Protein AF-A0A5C7T656-F1 (afdb_monomer_lite)

Structure (mmCIF, N/CA/C/O backbone):
data_AF-A0A5C7T656-F1
#
_entry.id   AF-A0A5C7T656-F1
#
loop_
_atom_site.group_PDB
_atom_site.id
_atom_site.type_symbol
_atom_site.label_atom_id
_atom_site.label_alt_id
_atom_site.label_comp_id
_atom_site.label_asym_id
_atom_site.label_entity_id
_atom_site.label_seq_id
_atom_site.pdbx_PDB_ins_code
_atom_site.Cartn_x
_atom_site.Cartn_y
_atom_site.Cartn_z
_atom_site.occupancy
_atom_site.B_iso_or_equiv
_atom_site.auth_seq_id
_atom_site.auth_comp_id
_atom_site.auth_asym_id
_atom_site.auth_atom_id
_atom_site.pdbx_PDB_model_num
ATOM 1 N N . MET A 1 1 ? 20.339 -3.829 60.528 1.00 44.62 1 MET A N 1
ATOM 2 C CA . MET A 1 1 ? 19.071 -4.250 59.896 1.00 44.62 1 MET A CA 1
ATOM 3 C C . MET A 1 1 ? 19.134 -3.843 58.433 1.00 44.62 1 MET A C 1
ATOM 5 O O . MET A 1 1 ?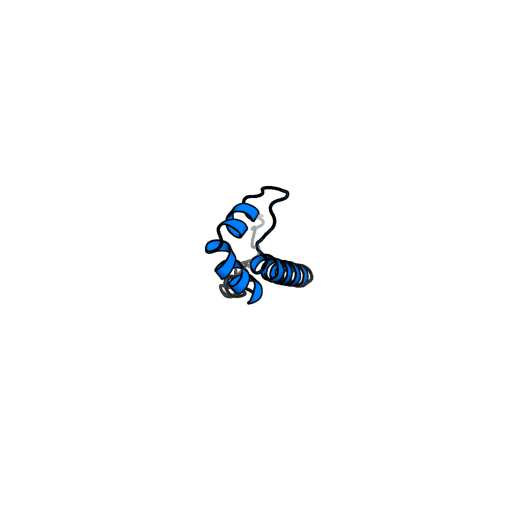 19.100 -2.657 58.144 1.00 44.62 1 MET A O 1
ATOM 9 N N . ILE A 1 2 ? 19.370 -4.804 57.540 1.00 49.19 2 ILE A N 1
ATOM 10 C CA . ILE A 1 2 ? 19.514 -4.589 56.095 1.00 49.19 2 ILE A CA 1
ATOM 11 C C . ILE A 1 2 ? 18.184 -5.028 55.479 1.00 49.19 2 ILE A C 1
ATOM 13 O O . ILE A 1 2 ? 17.862 -6.212 55.533 1.00 49.19 2 ILE A O 1
ATOM 17 N N . TYR A 1 3 ? 17.387 -4.098 54.953 1.00 47.06 3 TYR A N 1
ATOM 18 C CA . TYR A 1 3 ? 16.183 -4.465 54.207 1.00 47.06 3 TYR A CA 1
ATOM 19 C C . TYR A 1 3 ? 16.602 -4.956 52.820 1.00 47.06 3 TYR A C 1
ATOM 21 O O . TYR A 1 3 ? 17.069 -4.190 51.976 1.00 47.06 3 TYR A O 1
ATOM 29 N N . ALA A 1 4 ? 16.476 -6.265 52.618 1.00 50.31 4 ALA A N 1
ATOM 30 C CA . ALA A 1 4 ? 16.720 -6.928 51.351 1.00 50.31 4 ALA A CA 1
ATOM 31 C C . ALA A 1 4 ? 15.666 -6.495 50.317 1.00 50.31 4 ALA A C 1
ATOM 33 O O . ALA A 1 4 ? 14.477 -6.773 50.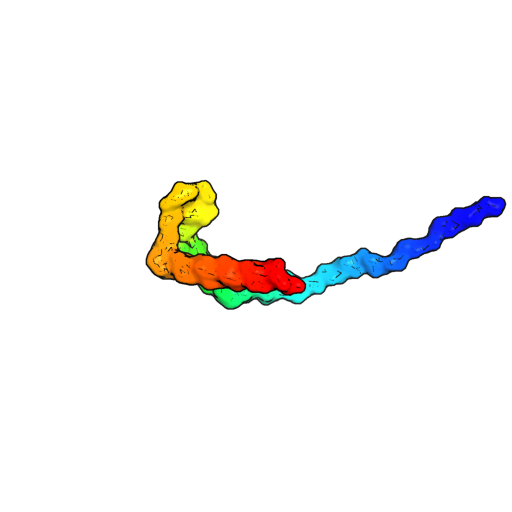461 1.00 50.31 4 ALA A O 1
ATOM 34 N N . ARG A 1 5 ? 16.118 -5.832 49.247 1.00 63.69 5 ARG A N 1
ATOM 35 C CA . ARG A 1 5 ? 15.353 -5.655 48.005 1.00 63.69 5 ARG A CA 1
ATOM 36 C C . ARG A 1 5 ? 15.143 -7.024 47.356 1.00 63.69 5 ARG A C 1
ATOM 38 O O . ARG A 1 5 ? 16.089 -7.600 46.834 1.00 63.69 5 ARG A O 1
ATOM 45 N N . THR A 1 6 ? 13.908 -7.507 47.351 1.00 49.38 6 THR A N 1
ATOM 46 C CA . THR A 1 6 ? 13.416 -8.633 46.535 1.00 49.38 6 THR A CA 1
ATOM 47 C C . THR A 1 6 ? 11.929 -8.371 46.291 1.00 49.38 6 THR A C 1
ATOM 49 O O . THR A 1 6 ? 11.260 -7.886 47.192 1.00 49.38 6 THR A O 1
ATOM 52 N N . ALA A 1 7 ? 11.303 -8.590 45.142 1.00 48.94 7 ALA A N 1
ATOM 53 C CA . ALA A 1 7 ? 11.700 -8.912 43.779 1.00 48.94 7 ALA A CA 1
ATOM 54 C C . ALA A 1 7 ? 10.507 -8.441 42.911 1.00 48.94 7 ALA A C 1
ATOM 56 O O . ALA A 1 7 ? 9.370 -8.545 43.366 1.00 48.94 7 ALA A O 1
ATOM 57 N N . ILE A 1 8 ? 10.720 -7.904 41.704 1.00 61.75 8 ILE A N 1
ATOM 58 C CA . ILE A 1 8 ? 9.607 -7.634 40.775 1.00 61.75 8 ILE A CA 1
ATOM 59 C C . ILE A 1 8 ? 9.270 -8.970 40.098 1.00 61.75 8 ILE A C 1
ATOM 61 O O . ILE A 1 8 ? 10.123 -9.485 39.370 1.00 61.75 8 ILE A O 1
ATOM 65 N N . PRO A 1 9 ? 8.091 -9.574 40.327 1.00 49.69 9 PRO A N 1
ATOM 66 C CA . PRO A 1 9 ? 7.725 -10.788 39.622 1.00 49.69 9 PRO A CA 1
ATOM 67 C C . PRO A 1 9 ? 7.413 -10.456 38.158 1.00 49.69 9 PRO A C 1
ATOM 69 O O . PRO A 1 9 ? 6.458 -9.753 37.850 1.00 49.69 9 PRO A O 1
ATOM 72 N N . GLY A 1 10 ? 8.236 -10.985 37.254 1.00 56.31 10 GLY A N 1
ATOM 73 C CA . GLY A 1 10 ? 7.728 -11.710 36.090 1.00 56.31 10 GLY A CA 1
ATOM 74 C C . GLY A 1 10 ? 6.857 -10.968 35.075 1.00 56.31 10 GLY A C 1
ATOM 75 O O . GLY A 1 10 ? 6.016 -11.614 34.460 1.00 56.31 10 GLY A O 1
ATOM 76 N N . ALA A 1 11 ? 7.081 -9.683 34.799 1.00 57.59 11 ALA A N 1
ATOM 77 C CA . ALA A 1 11 ? 6.606 -9.094 33.542 1.00 57.59 11 ALA A CA 1
ATOM 78 C C . ALA A 1 11 ? 7.540 -9.504 32.387 1.00 57.59 11 ALA A C 1
ATOM 80 O O . ALA A 1 11 ? 8.171 -8.676 31.732 1.00 57.59 11 ALA A O 1
ATOM 81 N N . SER A 1 12 ? 7.671 -10.812 32.160 1.00 51.81 12 SER A N 1
ATOM 82 C CA . SER A 1 12 ? 8.141 -11.314 30.877 1.00 51.81 12 SER A CA 1
ATOM 83 C C . SER A 1 12 ? 6.999 -11.076 29.905 1.00 51.81 12 SER A C 1
ATOM 85 O O . SER A 1 12 ? 6.058 -11.863 29.848 1.00 51.81 12 SER A O 1
ATOM 87 N N . SER A 1 13 ? 7.055 -9.961 29.180 1.00 58.28 13 SER A N 1
ATOM 88 C CA . SER A 1 13 ? 6.246 -9.751 27.986 1.00 58.28 13 SER A CA 1
ATOM 89 C C . SER A 1 13 ? 6.608 -10.861 27.006 1.00 58.28 13 SER A C 1
ATOM 91 O O . SER A 1 13 ? 7.550 -10.737 26.224 1.00 58.28 13 SER A O 1
ATOM 93 N N . VAL A 1 14 ? 5.919 -11.996 27.116 1.00 54.78 14 VAL A N 1
ATOM 94 C CA . VAL A 1 14 ? 5.964 -13.063 26.129 1.00 54.78 14 VAL A CA 1
ATOM 95 C C . VAL A 1 14 ? 5.356 -12.454 24.879 1.00 54.78 14 VAL A C 1
ATOM 97 O O . VAL A 1 14 ? 4.141 -12.382 24.721 1.00 54.78 14 VAL A O 1
ATOM 100 N N . PHE A 1 15 ? 6.221 -11.921 24.024 1.00 54.62 15 PHE A N 1
ATOM 101 C CA . PHE A 1 15 ? 5.853 -11.518 22.684 1.00 54.62 15 PHE A CA 1
ATOM 102 C C . PHE A 1 15 ? 5.574 -12.820 21.934 1.00 54.62 15 PHE A C 1
ATOM 104 O O . PHE A 1 15 ? 6.485 -13.498 21.458 1.00 54.62 15 PHE A O 1
ATOM 111 N N . THR A 1 16 ? 4.316 -13.255 21.957 1.00 51.19 16 THR A N 1
ATOM 112 C CA . THR A 1 16 ? 3.881 -14.472 21.281 1.00 51.19 16 THR A CA 1
ATOM 113 C C . THR A 1 16 ? 4.265 -14.349 19.807 1.00 51.19 16 THR A C 1
ATOM 115 O O . THR A 1 16 ? 3.853 -13.411 19.128 1.00 51.19 16 THR A O 1
ATOM 118 N N . ILE A 1 17 ? 5.007 -15.330 19.286 1.00 53.53 17 ILE A N 1
ATOM 119 C CA . ILE A 1 17 ? 5.339 -15.482 17.854 1.00 53.53 17 ILE A CA 1
ATOM 120 C C . ILE A 1 17 ? 4.063 -15.537 16.968 1.00 53.53 17 ILE A C 1
ATOM 122 O O . ILE A 1 17 ? 4.140 -15.456 15.751 1.00 53.53 17 ILE A O 1
ATOM 126 N N . GLY A 1 18 ? 2.866 -15.618 17.561 1.00 44.25 18 GLY A N 1
ATOM 127 C CA . GLY A 1 18 ? 1.572 -15.479 16.886 1.00 44.25 18 GLY A CA 1
ATOM 128 C C . GLY A 1 18 ? 1.213 -14.046 16.470 1.00 44.25 18 GLY A C 1
ATOM 129 O O . GLY A 1 18 ? 0.365 -13.869 15.603 1.00 44.25 18 GLY A O 1
ATOM 130 N N . GLN A 1 19 ? 1.879 -13.020 17.008 1.00 50.47 19 GLN A N 1
ATOM 131 C CA . GLN A 1 19 ? 1.574 -11.619 16.682 1.00 50.47 19 GLN A CA 1
ATOM 132 C C . GLN A 1 19 ? 2.192 -11.150 15.352 1.00 50.47 19 GLN A C 1
ATOM 134 O O . GLN A 1 19 ? 1.903 -10.056 14.881 1.00 50.47 19 GLN A O 1
ATOM 139 N N . LEU A 1 20 ? 3.015 -11.994 14.718 1.00 48.09 20 LEU A N 1
ATOM 140 C CA . LEU A 1 20 ? 3.533 -11.792 13.359 1.00 48.09 20 LEU A CA 1
ATOM 141 C C . LEU A 1 20 ? 2.663 -12.481 12.285 1.00 48.09 20 LEU A C 1
ATOM 143 O O . LEU A 1 20 ? 2.969 -12.378 11.100 1.00 48.09 20 LEU A O 1
ATOM 147 N N . GLY A 1 21 ? 1.613 -13.211 12.689 1.00 45.59 21 GLY A N 1
ATOM 148 C CA . GLY A 1 21 ? 0.849 -14.115 11.820 1.00 45.59 21 GLY A CA 1
ATOM 149 C C . GLY A 1 21 ? -0.466 -13.566 11.262 1.00 45.59 21 GLY A C 1
ATOM 150 O O . GLY A 1 21 ? -0.958 -14.102 10.273 1.00 45.59 21 GLY A O 1
ATOM 151 N N . ASN A 1 22 ? -1.019 -12.487 11.822 1.00 52.97 22 ASN A N 1
ATOM 152 C CA . ASN A 1 22 ? -2.247 -11.876 11.307 1.00 52.97 22 ASN A CA 1
ATOM 153 C C . ASN A 1 22 ? -1.927 -10.847 10.221 1.00 52.97 22 ASN A C 1
ATOM 155 O O . ASN A 1 22 ? -2.248 -9.668 10.330 1.00 52.97 22 ASN A O 1
ATOM 159 N N . ALA A 1 23 ? -1.292 -11.284 9.134 1.00 57.12 23 ALA A N 1
ATOM 160 C CA . ALA A 1 23 ? -1.433 -10.530 7.899 1.00 57.12 23 ALA A CA 1
ATOM 161 C C . ALA A 1 23 ? -2.897 -10.678 7.468 1.00 57.12 23 ALA A C 1
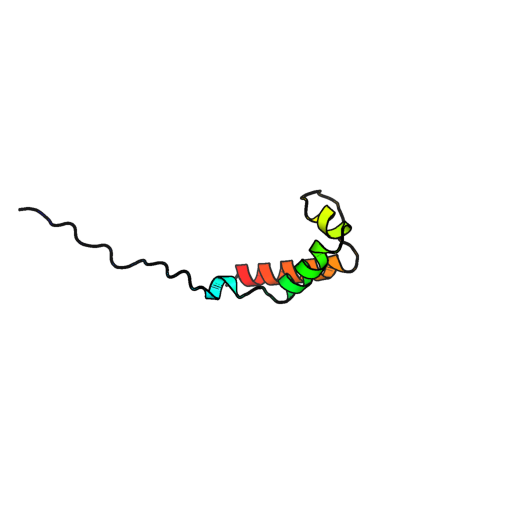ATOM 163 O O . ALA A 1 23 ? -3.265 -11.684 6.863 1.00 57.12 23 ALA A O 1
ATOM 164 N N . MET A 1 24 ? -3.736 -9.702 7.828 1.00 68.94 24 MET A N 1
ATOM 165 C CA . MET A 1 24 ? -5.125 -9.619 7.378 1.00 68.94 24 MET A CA 1
ATOM 166 C C . MET A 1 24 ? -5.169 -9.900 5.864 1.00 68.94 24 MET A C 1
ATOM 168 O O . MET A 1 24 ? -4.310 -9.368 5.146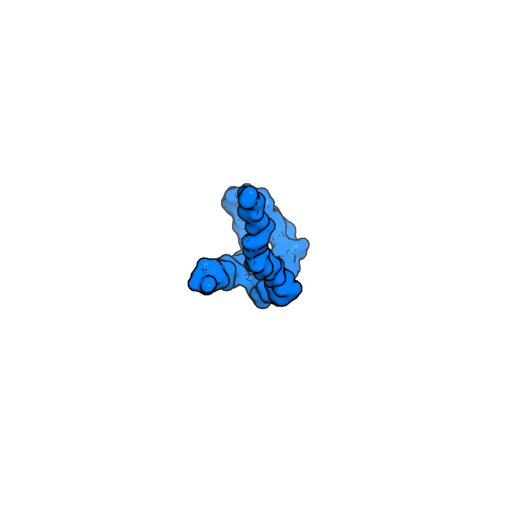 1.00 68.94 24 MET A O 1
ATOM 172 N N . PRO A 1 25 ? -6.074 -10.748 5.347 1.00 80.12 25 PRO A N 1
ATOM 173 C CA . PRO A 1 25 ? -6.086 -11.137 3.933 1.00 80.12 25 PRO A CA 1
ATOM 174 C C . PRO A 1 25 ? -6.088 -9.924 2.987 1.00 80.12 25 PRO A C 1
ATOM 176 O O . PRO A 1 25 ? -5.450 -9.954 1.929 1.00 80.12 25 PRO A O 1
ATOM 179 N N . GLU A 1 26 ? -6.698 -8.811 3.399 1.00 80.94 26 GLU A N 1
ATOM 180 C CA . GLU A 1 26 ? -6.640 -7.541 2.665 1.00 80.94 26 GLU A CA 1
ATOM 181 C C . GLU A 1 26 ? -5.240 -6.904 2.619 1.00 80.94 26 GLU A C 1
ATOM 183 O O . GLU A 1 26 ? -4.860 -6.342 1.589 1.00 80.94 26 GLU A O 1
ATOM 188 N N . SER A 1 27 ? -4.435 -7.034 3.676 1.00 80.38 27 SER A N 1
ATOM 189 C CA . SER A 1 27 ? -3.034 -6.586 3.685 1.00 80.38 27 SER A CA 1
ATOM 190 C C . SER A 1 27 ? -2.177 -7.391 2.706 1.00 80.38 27 SER A C 1
ATOM 192 O O . SER A 1 27 ? -1.374 -6.816 1.969 1.00 80.38 27 SER A O 1
ATOM 194 N N . MET A 1 28 ? -2.391 -8.709 2.622 1.00 83.88 28 MET A N 1
ATOM 195 C CA . MET A 1 28 ? -1.678 -9.576 1.682 1.00 83.88 28 MET A CA 1
ATOM 196 C C . MET A 1 28 ? -2.044 -9.241 0.235 1.00 83.88 28 MET A C 1
ATOM 198 O O . MET A 1 28 ? -1.153 -9.070 -0.601 1.00 83.88 28 MET A O 1
ATOM 202 N N . ALA A 1 29 ? -3.341 -9.101 -0.054 1.00 86.81 29 ALA A N 1
ATOM 203 C CA . ALA A 1 29 ? -3.828 -8.757 -1.387 1.00 86.81 29 ALA A CA 1
ATOM 204 C C . ALA A 1 29 ? -3.339 -7.368 -1.830 1.00 86.81 29 ALA A C 1
ATOM 206 O O . ALA A 1 29 ? -2.852 -7.207 -2.955 1.00 86.81 29 ALA A O 1
ATOM 207 N N . TYR A 1 30 ? -3.397 -6.378 -0.933 1.00 87.44 30 TYR A N 1
ATOM 208 C CA . TYR A 1 30 ? -2.859 -5.047 -1.193 1.00 87.44 30 TYR A CA 1
ATOM 209 C C . TYR A 1 30 ? -1.350 -5.090 -1.452 1.00 87.44 30 TYR A C 1
ATOM 211 O O . TYR A 1 30 ? -0.906 -4.575 -2.478 1.00 87.44 30 TYR A O 1
ATOM 219 N N . ASN A 1 31 ? -0.563 -5.746 -0.594 1.00 86.81 31 ASN A N 1
ATOM 220 C CA . ASN A 1 31 ? 0.894 -5.826 -0.736 1.00 86.81 31 ASN A CA 1
ATOM 221 C C . ASN A 1 31 ? 1.307 -6.535 -2.034 1.00 86.81 31 ASN A C 1
ATOM 223 O O . ASN A 1 31 ? 2.175 -6.041 -2.759 1.00 86.81 31 ASN A O 1
ATOM 227 N N . ALA A 1 32 ? 0.644 -7.641 -2.384 1.00 89.44 32 ALA A N 1
ATOM 228 C CA . ALA A 1 32 ? 0.913 -8.382 -3.616 1.00 89.44 32 ALA A CA 1
ATOM 229 C C . ALA A 1 32 ? 0.739 -7.521 -4.880 1.00 89.44 32 ALA A C 1
ATOM 231 O O . ALA A 1 32 ? 1.491 -7.686 -5.845 1.00 89.44 32 ALA A O 1
ATOM 232 N N . HIS A 1 33 ? -0.224 -6.595 -4.874 1.00 88.75 33 HIS A N 1
ATOM 233 C CA . HIS A 1 33 ? -0.433 -5.639 -5.959 1.00 88.75 33 HIS A CA 1
ATOM 234 C C . HIS A 1 33 ? 0.506 -4.426 -5.856 1.00 88.75 33 HIS A C 1
ATOM 236 O O . HIS A 1 33 ? 1.105 -4.010 -6.850 1.00 88.75 33 HIS A O 1
ATOM 242 N N . HIS A 1 34 ? 0.663 -3.869 -4.655 1.00 87.81 34 HIS A N 1
ATOM 243 C CA . HIS A 1 34 ? 1.418 -2.649 -4.387 1.00 87.81 34 HIS A CA 1
ATOM 244 C C . HIS A 1 34 ? 2.861 -2.747 -4.886 1.00 87.81 34 HIS A C 1
ATOM 246 O O . HIS A 1 34 ? 3.324 -1.853 -5.589 1.00 87.81 34 HIS A O 1
ATOM 252 N N . PHE A 1 35 ? 3.546 -3.859 -4.605 1.00 87.88 35 PHE A N 1
ATOM 253 C CA . PHE A 1 35 ? 4.934 -4.060 -5.031 1.00 87.88 35 PHE A CA 1
ATOM 254 C C . PHE A 1 35 ? 5.089 -4.384 -6.521 1.00 87.88 35 PHE A C 1
ATOM 256 O O . PHE A 1 35 ? 6.200 -4.316 -7.036 1.00 87.88 35 PHE A O 1
ATOM 263 N N . LYS A 1 36 ? 4.006 -4.692 -7.242 1.00 90.88 36 LYS A N 1
ATOM 264 C CA . LYS A 1 36 ? 4.044 -4.990 -8.685 1.00 90.88 36 LYS A CA 1
ATOM 265 C C . LYS A 1 36 ? 3.578 -3.823 -9.552 1.00 90.88 36 LYS A C 1
ATOM 267 O O . LYS A 1 36 ? 3.924 -3.764 -10.727 1.00 90.88 36 LYS A O 1
ATOM 272 N N . CYS A 1 37 ? 2.802 -2.896 -8.994 1.00 89.75 37 CYS A N 1
ATOM 273 C CA . CYS A 1 37 ? 2.263 -1.763 -9.730 1.00 89.75 37 CYS A CA 1
ATOM 274 C C . CYS A 1 37 ? 3.126 -0.504 -9.510 1.00 89.75 37 CYS A C 1
ATOM 276 O O . CYS A 1 37 ? 3.107 0.052 -8.409 1.00 89.75 37 CYS A O 1
ATOM 278 N N . PRO A 1 38 ? 3.833 0.013 -10.537 1.00 87.56 38 PRO A N 1
ATOM 279 C CA . PRO A 1 38 ? 4.684 1.198 -10.390 1.00 87.56 38 PRO A CA 1
ATOM 280 C C . PRO A 1 38 ? 3.893 2.445 -9.964 1.00 87.56 38 PRO A C 1
ATOM 282 O O . PRO A 1 38 ? 4.402 3.270 -9.210 1.00 87.56 38 PRO A O 1
ATOM 285 N N . GLN A 1 39 ? 2.621 2.555 -10.366 1.00 88.31 39 GLN A N 1
ATOM 286 C CA . GLN A 1 39 ? 1.731 3.637 -9.933 1.00 88.31 39 GLN A CA 1
ATOM 287 C C . GLN A 1 39 ? 1.414 3.556 -8.432 1.00 88.31 39 GLN A C 1
ATOM 289 O O . GLN A 1 39 ? 1.418 4.574 -7.740 1.00 88.31 39 GLN A O 1
ATOM 294 N N . CYS A 1 40 ? 1.165 2.355 -7.902 1.00 88.31 40 CYS A N 1
ATOM 295 C CA . CYS A 1 40 ? 0.934 2.162 -6.471 1.00 88.31 40 CYS A CA 1
ATOM 296 C C . CYS A 1 40 ? 2.208 2.365 -5.650 1.00 88.31 40 CYS A C 1
ATOM 298 O O . CYS A 1 40 ? 2.130 2.991 -4.593 1.00 88.31 40 CYS A O 1
ATOM 300 N N . GLN A 1 41 ? 3.367 1.919 -6.144 1.00 87.81 41 GLN A N 1
ATOM 301 C CA . GLN A 1 41 ? 4.655 2.208 -5.508 1.00 87.81 41 GLN A CA 1
ATOM 302 C C . GLN A 1 41 ? 4.915 3.719 -5.433 1.00 87.81 41 GLN A C 1
ATOM 304 O O . GLN A 1 41 ? 5.293 4.227 -4.378 1.00 87.81 41 GLN A O 1
ATOM 309 N N . ALA A 1 42 ? 4.670 4.451 -6.527 1.00 84.75 42 ALA A N 1
ATOM 310 C CA . ALA A 1 42 ? 4.809 5.907 -6.561 1.00 84.75 42 ALA A CA 1
ATOM 311 C C . ALA A 1 42 ? 3.839 6.596 -5.585 1.00 84.75 42 ALA A C 1
ATOM 313 O O . ALA A 1 42 ? 4.243 7.494 -4.849 1.00 84.75 42 ALA A O 1
ATOM 314 N N . ALA A 1 43 ? 2.589 6.126 -5.505 1.00 83.81 43 ALA A N 1
ATOM 315 C CA . ALA A 1 43 ? 1.603 6.629 -4.547 1.00 83.81 43 ALA A CA 1
ATOM 316 C C . ALA A 1 43 ? 1.968 6.326 -3.076 1.00 83.81 43 ALA A C 1
ATOM 318 O O . ALA A 1 43 ? 1.584 7.080 -2.184 1.00 83.81 43 ALA A O 1
ATOM 319 N N . GLY A 1 44 ? 2.704 5.241 -2.806 1.00 74.69 44 GLY A N 1
ATOM 320 C CA . GLY A 1 44 ? 3.169 4.869 -1.464 1.00 74.69 44 GLY A CA 1
ATOM 321 C C . GLY A 1 44 ? 4.333 5.713 -0.939 1.00 74.69 44 GLY A C 1
ATOM 322 O O . GLY A 1 44 ? 4.494 5.843 0.272 1.00 74.69 44 GLY A O 1
ATOM 323 N N . ARG A 1 45 ? 5.120 6.343 -1.820 1.00 72.44 45 ARG A N 1
ATOM 324 C CA . ARG A 1 45 ? 6.303 7.154 -1.462 1.00 72.44 45 ARG A CA 1
ATOM 325 C C . ARG A 1 45 ? 5.965 8.555 -0.928 1.00 72.44 45 ARG A C 1
ATOM 327 O O . ARG A 1 45 ? 6.695 9.504 -1.183 1.00 72.44 45 ARG A O 1
ATOM 334 N N . MET A 1 46 ? 4.864 8.693 -0.185 1.00 61.12 46 MET A N 1
ATOM 335 C CA . MET A 1 46 ? 4.435 9.951 0.445 1.00 61.12 46 MET A CA 1
ATOM 336 C C . MET A 1 46 ? 4.353 11.135 -0.528 1.00 61.12 46 MET A C 1
ATOM 338 O O . MET A 1 46 ? 4.593 12.270 -0.134 1.00 61.12 46 MET A O 1
ATOM 342 N N . THR A 1 47 ? 4.025 10.900 -1.802 1.00 60.50 47 THR A N 1
ATOM 343 C CA . THR A 1 47 ? 3.735 12.012 -2.709 1.00 60.50 47 THR A CA 1
ATOM 344 C C . THR A 1 47 ? 2.246 12.347 -2.593 1.00 60.50 47 THR A C 1
ATOM 346 O O . THR A 1 47 ? 1.414 11.608 -3.135 1.00 60.50 47 THR A O 1
ATOM 349 N N . PRO A 1 48 ? 1.867 13.406 -1.849 1.00 60.97 48 PRO A N 1
ATOM 350 C CA . PRO A 1 48 ? 0.471 13.803 -1.734 1.00 60.97 48 PRO A CA 1
ATOM 351 C C . PRO A 1 48 ? -0.102 14.091 -3.127 1.00 60.97 48 PRO A C 1
ATOM 353 O O . PRO A 1 48 ? 0.518 14.771 -3.939 1.00 60.97 48 PRO A O 1
ATOM 356 N N . GLY A 1 49 ? -1.282 13.537 -3.416 1.00 65.12 49 GLY A N 1
ATOM 357 C CA . GLY A 1 49 ? -1.994 13.752 -4.681 1.00 65.12 49 GLY A CA 1
ATOM 358 C C . GLY A 1 49 ? -1.811 12.668 -5.749 1.00 65.12 49 GLY A C 1
ATOM 359 O O . GLY A 1 49 ? -2.560 12.663 -6.726 1.00 65.12 49 GLY A O 1
ATOM 360 N N . LEU A 1 50 ? -0.900 11.702 -5.574 1.00 73.56 50 LEU A N 1
ATOM 361 C CA . LEU A 1 50 ? -0.801 10.574 -6.507 1.00 73.56 50 LEU A CA 1
ATOM 362 C C . LEU A 1 50 ? -1.936 9.569 -6.294 1.00 73.56 50 LEU A C 1
ATOM 364 O O . LEU A 1 50 ? -2.108 8.982 -5.222 1.00 73.56 50 LEU A O 1
ATOM 368 N N . ARG A 1 51 ? -2.717 9.350 -7.357 1.00 80.25 51 ARG A N 1
ATOM 369 C CA . ARG A 1 51 ? -3.786 8.352 -7.359 1.00 80.25 51 ARG A CA 1
ATOM 3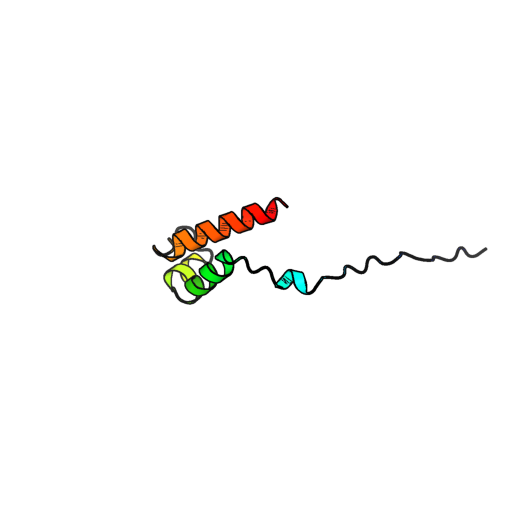70 C C . ARG A 1 51 ? -3.199 6.954 -7.519 1.00 80.25 51 ARG A C 1
ATOM 372 O O . ARG A 1 51 ? -2.398 6.706 -8.420 1.00 80.25 51 ARG A O 1
ATOM 379 N N . ARG A 1 52 ? -3.660 6.030 -6.673 1.00 87.69 52 ARG A N 1
ATOM 380 C CA . ARG A 1 52 ? -3.494 4.585 -6.889 1.00 87.69 52 ARG A CA 1
ATOM 381 C C . ARG A 1 52 ? -4.209 4.191 -8.187 1.00 87.69 52 ARG A C 1
ATOM 383 O O . ARG A 1 52 ? -5.154 4.871 -8.589 1.00 87.69 52 ARG A O 1
ATOM 390 N N . CYS A 1 53 ? -3.754 3.124 -8.840 1.00 90.50 53 CYS A N 1
ATOM 391 C CA . CYS A 1 53 ? -4.426 2.614 -10.034 1.00 90.50 53 CYS A CA 1
ATOM 392 C C . CYS A 1 53 ? -5.842 2.107 -9.695 1.00 90.50 53 CYS A C 1
ATOM 394 O O . CYS A 1 53 ? -6.187 1.932 -8.522 1.00 90.50 53 CYS A O 1
ATOM 396 N N . GLU A 1 54 ? -6.652 1.846 -10.719 1.00 90.25 54 GLU A N 1
ATOM 397 C CA . GLU A 1 54 ? -8.043 1.393 -10.568 1.00 90.25 54 GLU A CA 1
ATOM 398 C C . GLU A 1 54 ? -8.186 0.092 -9.759 1.00 90.25 54 GLU A C 1
ATOM 400 O O . GLU A 1 54 ? -9.149 -0.058 -9.016 1.00 90.25 54 GLU A O 1
ATOM 405 N N . VAL A 1 55 ? -7.189 -0.801 -9.823 1.00 89.06 55 VAL A N 1
ATOM 406 C CA . VAL A 1 55 ? -7.149 -2.063 -9.062 1.00 89.06 55 VAL A CA 1
ATOM 407 C C . VAL A 1 55 ? -6.607 -1.859 -7.644 1.00 89.06 55 VAL A C 1
ATOM 409 O O . VAL A 1 55 ? -7.109 -2.430 -6.680 1.00 89.06 55 VAL A O 1
ATOM 412 N N . GLY A 1 56 ? -5.579 -1.028 -7.486 1.00 89.38 56 GLY A N 1
ATOM 413 C CA . GLY A 1 56 ? -4.922 -0.796 -6.202 1.00 89.38 56 GLY A CA 1
ATOM 414 C C . GLY A 1 56 ? -5.721 0.099 -5.255 1.00 89.38 56 GLY A C 1
ATOM 415 O O . GLY A 1 56 ? -5.507 0.048 -4.045 1.00 89.38 56 GLY A O 1
ATOM 416 N N . HIS A 1 57 ? -6.632 0.925 -5.777 1.00 89.50 57 HIS A N 1
ATOM 417 C CA . HIS A 1 57 ? -7.497 1.783 -4.968 1.00 89.50 57 HIS A CA 1
ATOM 418 C C . HIS A 1 57 ? -8.486 1.003 -4.076 1.00 89.50 57 HIS A C 1
ATOM 420 O O . HIS A 1 57 ? -8.460 1.244 -2.868 1.00 89.50 57 HIS A O 1
ATOM 426 N N . PRO A 1 58 ? -9.299 0.055 -4.585 1.00 90.31 58 PRO A N 1
ATOM 427 C CA . PRO A 1 58 ? -10.197 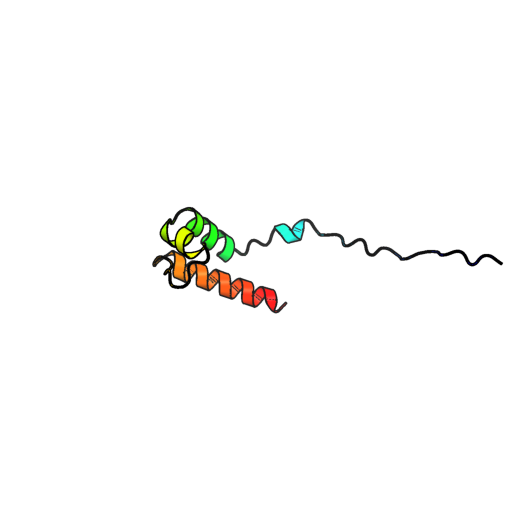-0.736 -3.739 1.00 90.31 58 PRO A CA 1
ATOM 428 C C . PRO A 1 58 ? -9.435 -1.628 -2.746 1.00 90.31 58 PRO A C 1
ATOM 430 O O . PRO A 1 58 ? -9.833 -1.724 -1.590 1.00 90.31 58 PRO A O 1
ATOM 433 N N . LEU A 1 59 ? -8.291 -2.203 -3.144 1.00 89.19 59 LEU A N 1
ATOM 434 C CA . LEU A 1 59 ? -7.434 -2.986 -2.238 1.00 89.19 59 LEU A CA 1
ATOM 435 C C . LEU A 1 59 ? -6.900 -2.142 -1.073 1.00 89.19 59 LEU A C 1
ATOM 437 O O . LEU A 1 59 ? -6.863 -2.593 0.068 1.00 89.19 59 LEU A O 1
ATOM 441 N N . TRP A 1 60 ? -6.512 -0.897 -1.353 1.00 88.62 60 TRP A N 1
ATOM 442 C CA . TRP A 1 60 ? -6.095 0.046 -0.320 1.00 88.62 60 TRP A CA 1
ATOM 443 C C . TRP A 1 60 ? -7.234 0.410 0.634 1.00 88.62 60 TRP A C 1
ATOM 445 O O . TRP A 1 60 ? -7.010 0.484 1.838 1.00 88.62 60 TRP A O 1
ATOM 455 N N . GLN A 1 61 ? -8.446 0.633 0.119 1.00 89.44 61 GLN A N 1
ATOM 456 C CA . GLN A 1 61 ? -9.609 0.924 0.960 1.00 89.44 61 GLN A CA 1
ATOM 457 C C . GLN A 1 61 ? -9.931 -0.242 1.899 1.00 89.44 61 GLN A C 1
ATOM 459 O O . GLN A 1 61 ? -10.108 -0.006 3.091 1.00 89.44 61 GLN A O 1
ATOM 464 N N . ALA A 1 62 ? -9.937 -1.477 1.387 1.00 87.06 62 ALA A N 1
ATOM 465 C CA . ALA A 1 62 ? -10.152 -2.678 2.195 1.00 87.06 62 ALA A CA 1
ATOM 466 C C . ALA A 1 62 ? -9.094 -2.809 3.302 1.00 87.06 62 ALA A C 1
ATOM 468 O O . ALA A 1 62 ? -9.434 -2.997 4.467 1.00 87.06 62 ALA A O 1
ATOM 469 N N . TYR A 1 63 ? -7.818 -2.601 2.960 1.00 87.12 63 TYR A N 1
ATOM 470 C CA . TYR A 1 63 ? -6.731 -2.590 3.938 1.00 87.12 63 TYR A CA 1
ATOM 471 C C . TYR A 1 63 ? -6.924 -1.520 5.024 1.00 87.12 63 TYR A C 1
ATOM 473 O O . TYR A 1 63 ? -6.833 -1.828 6.208 1.00 87.12 63 TYR A O 1
ATOM 481 N N . VAL A 1 64 ? -7.224 -0.270 4.648 1.00 87.19 64 VAL A N 1
ATOM 482 C CA . VAL A 1 64 ? -7.433 0.816 5.624 1.00 87.19 64 VAL A CA 1
ATOM 483 C C . VAL A 1 64 ? -8.628 0.525 6.530 1.00 87.19 64 VAL A C 1
ATOM 485 O O . VAL A 1 64 ? -8.556 0.792 7.727 1.00 87.19 64 VAL A O 1
ATOM 488 N N . GLN A 1 65 ? -9.711 -0.028 5.981 1.00 86.38 65 GLN A N 1
ATOM 489 C CA . GLN A 1 65 ? -10.875 -0.426 6.767 1.00 86.38 65 GLN A CA 1
ATOM 490 C C . GLN A 1 65 ? -10.513 -1.516 7.776 1.00 86.38 65 GLN A C 1
ATOM 492 O O . GLN A 1 65 ? -10.808 -1.340 8.955 1.00 86.38 65 GLN A O 1
ATOM 497 N N . ALA A 1 66 ? -9.828 -2.580 7.355 1.00 83.31 66 ALA A N 1
ATOM 498 C CA . ALA A 1 66 ? -9.390 -3.644 8.257 1.00 83.31 66 ALA A CA 1
ATOM 499 C C . ALA A 1 66 ? -8.491 -3.119 9.383 1.00 83.31 66 ALA A C 1
ATOM 501 O O . ALA A 1 66 ? -8.783 -3.362 10.550 1.00 83.31 66 ALA A O 1
ATOM 502 N N . VAL A 1 67 ? -7.486 -2.298 9.061 1.00 83.69 67 VAL A N 1
ATOM 503 C CA . VAL A 1 67 ? -6.597 -1.689 10.068 1.00 83.69 67 VAL A CA 1
ATOM 504 C C . VAL A 1 67 ? -7.372 -0.793 11.043 1.00 83.69 67 VAL A C 1
ATOM 506 O O . VAL A 1 67 ? -7.087 -0.769 12.243 1.00 83.69 67 VAL A O 1
ATOM 509 N N . ALA A 1 68 ? -8.382 -0.067 10.558 1.00 82.69 68 ALA A N 1
ATOM 510 C CA . ALA A 1 68 ? -9.247 0.737 11.415 1.00 82.69 68 ALA A CA 1
ATOM 511 C C . ALA A 1 68 ? -10.115 -0.125 12.353 1.00 82.69 68 ALA A C 1
ATOM 513 O O . ALA A 1 68 ? -10.407 0.313 13.464 1.00 82.69 68 ALA A O 1
ATOM 514 N N . GLN A 1 69 ? -10.526 -1.328 11.937 1.00 75.12 69 GLN A N 1
ATOM 515 C CA . GLN A 1 69 ? -11.238 -2.286 12.797 1.00 75.12 69 GLN A CA 1
ATOM 516 C C . GLN A 1 69 ? -10.305 -2.962 13.817 1.00 75.12 69 GLN A C 1
ATOM 518 O O . GLN A 1 69 ? -10.720 -3.223 14.943 1.00 75.12 69 GLN A O 1
ATOM 523 N N . GLU A 1 70 ? -9.046 -3.221 13.456 1.00 66.44 70 GLU A N 1
ATOM 524 C CA . GLU A 1 70 ? -8.037 -3.760 14.382 1.00 66.44 70 GLU A CA 1
ATOM 525 C C . GLU A 1 70 ? -7.670 -2.754 15.477 1.00 66.44 70 GLU A C 1
ATOM 527 O O . GLU A 1 70 ? -7.493 -3.131 16.627 1.00 66.44 70 GLU A O 1
ATOM 532 N N . SER A 1 71 ? -7.625 -1.461 15.147 1.00 63.69 71 SER A N 1
ATOM 533 C CA . SER A 1 71 ? -7.293 -0.395 16.107 1.00 63.69 71 SER A CA 1
ATOM 534 C C . SER A 1 71 ? -8.368 -0.155 17.183 1.00 63.69 71 SER A C 1
ATOM 536 O O . SER A 1 71 ? -8.149 0.648 18.087 1.00 63.69 71 SER A O 1
ATOM 538 N N . GLN A 1 72 ? -9.542 -0.783 17.060 1.00 57.88 72 GLN A N 1
ATOM 539 C CA . GLN A 1 72 ? -10.684 -0.628 17.974 1.00 57.88 72 GLN A CA 1
ATOM 540 C C . GLN A 1 72 ? -10.868 -1.811 18.942 1.00 57.88 72 GLN A C 1
ATOM 542 O O . GLN A 1 72 ? -11.810 -1.789 19.735 1.00 57.88 72 GLN A O 1
ATOM 547 N N . GLN A 1 73 ? -10.002 -2.826 18.871 1.00 50.59 73 GLN A N 1
ATOM 548 C CA . GLN A 1 73 ? -9.981 -3.998 19.758 1.00 50.59 73 GLN A CA 1
ATOM 549 C C . GLN A 1 73 ? -8.840 -3.881 20.771 1.00 50.59 73 GLN A C 1
ATOM 551 O O . GLN A 1 73 ? -9.037 -4.364 21.908 1.00 50.59 73 GLN A O 1
#

pLDDT: mean 72.13, std 16.25, range [44.25, 90.88]

Sequence (73 aa):
MIYARTAIPGASSVFTIGQLGNAMPESMAYNAHHFKCPQCQAAGRMTPGLRRCEVGHPLWQAYVQAVAQESQQ

Foldseek 3Di:
DDPDDDDPPDPPVPPDPCVVVPPPVLNVVLVVVCVVDPQSVVVVPPPPPRDDDPRNVVSVVVVVVVVVVVVVD

Secondary structure (DSSP, 8-state):
----------------GGGG----HHHHHHHHHHTT-HHHHHHHTT-TTPPPPTTHHHHHHHHHHHHHHHTT-

Radius of gyration: 21.22 Å; chains: 1; bounding box: 31×29×70 Å